Protein AF-A0A368F0H9-F1 (afdb_monomer_lite)

Organism: Ancylostoma caninum (NCBI:txid29170)

Structure (mmCIF, N/CA/C/O backbone):
data_AF-A0A368F0H9-F1
#
_entry.id   AF-A0A368F0H9-F1
#
loop_
_atom_site.group_PDB
_atom_site.id
_atom_site.type_symbol
_atom_site.label_atom_id
_atom_site.label_alt_id
_atom_site.label_comp_id
_atom_site.label_asym_id
_atom_site.label_entity_id
_atom_site.label_seq_id
_atom_site.pdbx_PDB_ins_code
_atom_site.Cartn_x
_atom_site.Cartn_y
_atom_site.Cartn_z
_atom_site.occupancy
_atom_site.B_iso_or_equiv
_atom_site.auth_seq_id
_atom_site.auth_comp_id
_atom_site.auth_asym_id
_atom_site.auth_atom_id
_atom_site.pdbx_PDB_model_num
ATOM 1 N N . MET A 1 1 ? 14.491 -7.327 9.688 1.00 48.50 1 MET A N 1
ATOM 2 C CA . MET A 1 1 ? 15.210 -6.227 9.022 1.00 48.50 1 MET A CA 1
ATOM 3 C C . MET A 1 1 ? 15.489 -6.594 7.571 1.00 48.50 1 MET A C 1
ATOM 5 O O . MET A 1 1 ? 16.505 -7.208 7.251 1.00 48.50 1 MET A O 1
ATOM 9 N N . LEU A 1 2 ? 14.533 -6.285 6.699 1.00 55.88 2 LEU A N 1
ATOM 10 C CA . LEU A 1 2 ? 14.723 -6.336 5.251 1.00 55.88 2 LEU A CA 1
ATOM 11 C C . LEU A 1 2 ? 15.634 -5.165 4.861 1.00 55.88 2 LEU A C 1
ATOM 13 O O . LEU A 1 2 ? 15.303 -4.008 5.097 1.00 55.88 2 LEU A O 1
ATOM 17 N N . THR A 1 3 ? 16.819 -5.449 4.330 1.00 60.78 3 THR A N 1
ATOM 18 C CA . THR A 1 3 ? 17.724 -4.408 3.835 1.00 60.78 3 THR A CA 1
ATOM 19 C C . THR A 1 3 ? 17.168 -3.821 2.544 1.00 60.78 3 THR A C 1
ATOM 21 O O . THR A 1 3 ? 16.956 -4.541 1.567 1.00 60.78 3 THR A O 1
ATOM 24 N N . PHE A 1 4 ? 16.941 -2.505 2.539 1.00 64.88 4 PHE A N 1
ATOM 25 C CA . PHE A 1 4 ? 16.486 -1.787 1.354 1.00 64.88 4 PHE A CA 1
ATOM 26 C C . PHE A 1 4 ? 17.506 -1.950 0.222 1.00 64.88 4 PHE A C 1
ATOM 28 O O . PHE A 1 4 ? 18.688 -1.653 0.427 1.00 64.88 4 PHE A O 1
ATOM 35 N N . PRO A 1 5 ? 17.096 -2.384 -0.979 1.00 68.62 5 PRO A N 1
ATOM 36 C CA . PRO A 1 5 ? 18.008 -2.373 -2.105 1.00 68.62 5 PRO A CA 1
ATOM 37 C C . PRO A 1 5 ? 18.309 -0.917 -2.479 1.00 68.62 5 PRO A C 1
ATOM 39 O O . PRO A 1 5 ? 17.407 -0.163 -2.846 1.00 68.62 5 PRO A O 1
ATOM 42 N N . GLU A 1 6 ? 19.579 -0.505 -2.421 1.00 73.88 6 GLU A N 1
ATOM 43 C CA . GLU A 1 6 ? 19.991 0.857 -2.802 1.00 73.88 6 GLU A CA 1
ATOM 44 C C . GLU A 1 6 ? 19.594 1.191 -4.252 1.00 73.88 6 GLU A C 1
ATOM 46 O O . GLU A 1 6 ? 19.230 2.332 -4.554 1.00 73.88 6 GLU A O 1
ATOM 51 N N . CYS A 1 7 ? 19.563 0.175 -5.128 1.00 80.88 7 CYS A N 1
ATOM 52 C CA . CYS A 1 7 ? 19.086 0.296 -6.506 1.00 80.88 7 CYS A CA 1
ATOM 53 C C . CYS A 1 7 ? 17.560 0.378 -6.664 1.00 80.88 7 CYS A C 1
ATOM 55 O O . CYS A 1 7 ? 17.089 0.556 -7.782 1.00 80.88 7 CYS A O 1
ATOM 57 N N . GLY A 1 8 ? 16.784 0.267 -5.582 1.00 82.94 8 GLY A N 1
ATOM 58 C CA . GLY A 1 8 ? 15.326 0.321 -5.621 1.00 82.94 8 GLY A CA 1
ATOM 59 C C . GLY A 1 8 ? 14.801 1.640 -6.168 1.00 82.94 8 GLY A C 1
ATOM 60 O O . GLY A 1 8 ? 15.169 2.706 -5.668 1.00 82.94 8 GLY A O 1
ATOM 61 N N . ASN A 1 9 ? 13.902 1.574 -7.150 1.00 89.50 9 ASN A N 1
ATOM 62 C CA . ASN A 1 9 ? 13.130 2.727 -7.597 1.00 89.50 9 ASN A CA 1
ATOM 63 C C . ASN A 1 9 ? 12.195 3.247 -6.488 1.00 89.50 9 ASN A C 1
ATOM 65 O O . ASN A 1 9 ? 12.054 2.650 -5.414 1.00 89.50 9 ASN A O 1
ATOM 69 N N . ARG A 1 10 ? 11.546 4.394 -6.722 1.00 90.44 10 ARG A N 1
ATOM 70 C CA . ARG A 1 10 ? 10.738 5.054 -5.682 1.00 90.44 10 ARG A CA 1
ATOM 71 C C . ARG A 1 10 ? 9.591 4.188 -5.170 1.00 90.44 10 ARG A C 1
ATOM 73 O O . ARG A 1 10 ? 9.346 4.199 -3.967 1.00 90.44 10 ARG A O 1
ATOM 80 N N . LEU A 1 11 ? 8.934 3.418 -6.040 1.00 91.94 11 LEU A N 1
ATOM 81 C CA . LEU A 1 11 ? 7.868 2.508 -5.621 1.00 91.94 11 LEU A CA 1
ATOM 82 C C . LEU A 1 11 ? 8.406 1.400 -4.709 1.00 91.94 11 LEU A C 1
ATOM 84 O O . LEU A 1 11 ? 7.828 1.154 -3.656 1.00 91.94 11 LEU A O 1
ATOM 88 N N . CYS A 1 12 ? 9.533 0.780 -5.063 1.00 90.19 12 CYS A N 1
ATOM 89 C CA . CYS A 1 12 ? 10.174 -0.234 -4.227 1.00 90.19 12 CYS A CA 1
ATOM 90 C C . CYS A 1 12 ? 10.530 0.315 -2.839 1.00 90.19 12 CYS A C 1
ATOM 92 O O . CYS A 1 12 ? 10.198 -0.302 -1.826 1.00 90.19 12 CYS A O 1
ATOM 94 N N . ARG A 1 13 ? 11.144 1.504 -2.775 1.00 88.69 13 ARG A N 1
ATOM 95 C CA . ARG A 1 13 ? 11.484 2.167 -1.503 1.00 88.69 13 ARG A CA 1
ATOM 96 C C . ARG A 1 13 ? 10.241 2.499 -0.678 1.00 88.69 13 ARG A C 1
ATOM 98 O O . ARG A 1 13 ? 10.260 2.337 0.536 1.00 88.69 13 ARG A O 1
ATOM 105 N N . LEU A 1 14 ? 9.165 2.931 -1.333 1.00 90.56 14 LEU A N 1
ATOM 106 C CA . LEU A 1 14 ? 7.903 3.257 -0.678 1.00 90.56 14 LEU A CA 1
ATOM 107 C C . LEU A 1 14 ? 7.203 2.019 -0.110 1.00 90.56 14 LEU A C 1
ATOM 109 O O . LEU A 1 14 ? 6.746 2.062 1.025 1.00 90.56 14 LEU A O 1
ATOM 113 N N . LEU A 1 15 ? 7.146 0.923 -0.871 1.00 91.00 15 LEU A N 1
ATOM 114 C CA . LEU A 1 15 ? 6.593 -0.353 -0.403 1.00 91.00 15 LEU A CA 1
ATOM 115 C C . LEU A 1 15 ? 7.370 -0.874 0.802 1.00 91.00 15 LEU A C 1
ATOM 117 O O . LEU A 1 15 ? 6.774 -1.282 1.787 1.00 91.00 15 LEU A O 1
ATOM 121 N N . ASN A 1 16 ? 8.695 -0.797 0.735 1.00 88.38 16 ASN A N 1
ATOM 122 C CA . ASN A 1 16 ? 9.588 -1.146 1.828 1.00 88.38 16 ASN A CA 1
ATOM 123 C C . ASN A 1 16 ? 9.327 -0.305 3.088 1.00 88.38 16 ASN A C 1
ATOM 125 O O . ASN A 1 16 ? 9.148 -0.869 4.161 1.00 88.38 16 ASN A O 1
ATOM 129 N N . ALA A 1 17 ? 9.244 1.022 2.961 1.00 88.19 17 ALA A N 1
ATOM 130 C CA . ALA A 1 17 ? 8.941 1.900 4.090 1.00 88.19 17 ALA A CA 1
ATOM 131 C C . ALA A 1 17 ? 7.550 1.620 4.686 1.00 88.19 17 ALA A C 1
ATOM 133 O O . ALA A 1 17 ? 7.419 1.504 5.899 1.00 88.19 17 ALA A O 1
ATOM 134 N N . ALA A 1 18 ? 6.526 1.449 3.840 1.00 89.62 18 ALA A N 1
ATOM 135 C CA . ALA A 1 18 ? 5.172 1.119 4.283 1.00 89.62 18 ALA A CA 1
ATOM 136 C C . ALA A 1 18 ? 5.109 -0.240 4.999 1.00 89.62 18 ALA A C 1
ATOM 138 O O . ALA A 1 18 ? 4.397 -0.381 5.990 1.00 89.62 18 ALA A O 1
ATOM 139 N N . TYR A 1 19 ? 5.871 -1.224 4.513 1.00 89.56 19 TYR A N 1
ATOM 140 C CA . TYR A 1 19 ? 5.983 -2.545 5.124 1.00 89.56 19 TYR A CA 1
ATOM 141 C C . TYR A 1 19 ? 6.637 -2.480 6.505 1.00 89.56 19 TYR A C 1
ATOM 143 O O . TYR A 1 19 ? 6.100 -3.023 7.467 1.00 89.56 19 TYR A O 1
ATOM 151 N N . THR A 1 20 ? 7.779 -1.793 6.608 1.00 87.12 20 THR A N 1
ATOM 152 C CA . THR A 1 20 ? 8.491 -1.587 7.874 1.00 87.12 20 THR A CA 1
ATOM 153 C C . THR A 1 20 ? 7.604 -0.870 8.890 1.00 87.12 20 THR A C 1
ATOM 155 O O . THR A 1 20 ? 7.439 -1.368 10.001 1.00 87.12 20 THR A O 1
ATOM 158 N N . ASP A 1 21 ? 6.962 0.235 8.502 1.00 87.00 21 ASP A N 1
ATOM 159 C CA . ASP A 1 21 ? 6.042 0.964 9.381 1.00 87.00 21 ASP A CA 1
ATOM 160 C C . ASP A 1 21 ? 4.907 0.056 9.888 1.00 87.00 21 ASP A C 1
ATOM 162 O O . ASP A 1 21 ? 4.601 0.044 11.080 1.00 87.00 21 ASP A O 1
ATOM 166 N N . ALA A 1 22 ? 4.300 -0.738 9.003 1.00 88.94 22 ALA A N 1
ATOM 167 C CA . ALA A 1 22 ? 3.158 -1.576 9.350 1.00 88.94 22 ALA A CA 1
ATOM 168 C C . ALA A 1 22 ? 3.509 -2.770 10.244 1.00 88.94 22 ALA A C 1
ATOM 170 O O . ALA A 1 22 ? 2.802 -3.018 11.221 1.00 88.94 22 ALA A O 1
ATOM 171 N N . PHE A 1 23 ? 4.571 -3.508 9.919 1.00 87.62 23 PHE A N 1
ATOM 172 C CA . PHE A 1 23 ? 4.855 -4.804 10.544 1.00 87.62 23 PHE A CA 1
ATOM 173 C C . PHE A 1 23 ? 6.021 -4.784 11.530 1.00 87.62 23 PHE A C 1
ATOM 175 O O . PHE A 1 23 ? 6.012 -5.570 12.475 1.00 87.62 23 PHE A O 1
ATOM 182 N N . GLU A 1 24 ? 7.008 -3.901 11.350 1.00 87.12 24 GLU A N 1
ATOM 183 C CA . GLU A 1 24 ? 8.104 -3.747 12.318 1.00 87.12 24 GLU A CA 1
ATOM 184 C C . GLU A 1 24 ? 7.734 -2.711 13.399 1.00 87.12 24 GLU A C 1
ATOM 186 O O . GLU A 1 24 ? 7.983 -2.948 14.580 1.00 87.12 24 GLU A O 1
ATOM 191 N N . GLU A 1 25 ? 7.067 -1.610 13.029 1.00 86.00 25 GLU A N 1
ATOM 192 C CA . GLU A 1 25 ? 6.699 -0.522 13.959 1.00 86.00 25 GLU A CA 1
ATOM 193 C C . GLU A 1 25 ? 5.232 -0.567 14.437 1.00 86.00 25 GLU A C 1
ATOM 195 O O . GLU A 1 25 ? 4.828 0.229 15.291 1.00 86.00 25 GLU A O 1
ATOM 200 N N . GLY A 1 26 ? 4.414 -1.480 13.898 1.00 85.62 26 GLY A N 1
ATOM 201 C CA . GLY A 1 26 ? 3.007 -1.655 14.284 1.00 85.62 26 GLY A CA 1
ATOM 202 C C . GLY A 1 26 ? 2.089 -0.486 13.901 1.00 85.62 26 GLY A C 1
ATOM 203 O O . GLY A 1 26 ? 1.054 -0.276 14.535 1.00 85.62 26 GLY A O 1
ATOM 204 N N . ARG A 1 27 ? 2.469 0.314 12.898 1.00 85.00 27 ARG A N 1
ATOM 205 C CA . ARG A 1 27 ? 1.725 1.490 12.426 1.00 85.00 27 ARG A CA 1
ATOM 206 C C . ARG A 1 27 ? 1.097 1.197 11.065 1.00 85.00 27 ARG A C 1
ATOM 208 O O . ARG A 1 27 ? 1.799 1.270 10.060 1.00 85.00 27 ARG A O 1
ATOM 215 N N . PRO A 1 28 ? -0.212 0.913 10.983 1.00 87.75 28 PRO A N 1
ATOM 216 C CA . PRO A 1 28 ? -0.820 0.530 9.717 1.00 87.75 28 PRO A CA 1
ATOM 217 C C . PRO A 1 28 ? -0.718 1.639 8.669 1.00 87.75 28 PRO A C 1
ATOM 219 O O . PRO A 1 28 ? -0.894 2.825 8.972 1.00 87.75 28 PRO A O 1
ATOM 222 N N . VAL A 1 29 ? -0.464 1.245 7.422 1.00 88.44 29 VAL A N 1
ATOM 223 C CA . VAL A 1 29 ? -0.229 2.169 6.306 1.00 88.44 29 VAL A CA 1
ATOM 224 C C . VAL A 1 29 ? -1.220 1.912 5.186 1.00 88.44 29 VAL A C 1
ATOM 226 O O . VAL A 1 29 ? -1.350 0.795 4.695 1.00 88.44 29 VAL A O 1
ATOM 229 N N . VAL A 1 30 ? -1.875 2.972 4.730 1.00 89.75 30 VAL A N 1
ATOM 230 C CA . VAL A 1 30 ? -2.687 2.977 3.517 1.00 89.75 30 VAL A CA 1
ATOM 231 C C . VAL A 1 30 ? -1.849 3.508 2.372 1.00 89.75 30 VAL A C 1
ATOM 233 O O . VAL A 1 30 ? -1.340 4.627 2.421 1.00 89.75 30 VAL A O 1
ATOM 236 N N . LEU A 1 31 ? -1.719 2.719 1.316 1.00 92.12 31 LEU A N 1
ATOM 237 C CA . LEU A 1 31 ? -0.992 3.087 0.116 1.00 92.12 31 LEU A CA 1
ATOM 238 C C . LEU A 1 31 ? -1.934 3.086 -1.087 1.00 92.12 31 LEU A C 1
ATOM 240 O O . LEU A 1 31 ? -2.506 2.062 -1.449 1.00 92.12 31 LEU A O 1
ATOM 244 N N . ILE A 1 32 ? -2.075 4.245 -1.722 1.00 92.12 32 ILE A N 1
ATOM 245 C CA . ILE A 1 32 ? -2.885 4.453 -2.921 1.00 92.12 32 ILE A CA 1
ATOM 246 C C . ILE A 1 32 ? -1.949 4.513 -4.127 1.00 92.12 32 ILE A C 1
ATOM 248 O O . ILE A 1 32 ? -1.212 5.479 -4.310 1.00 92.12 32 ILE A O 1
ATOM 252 N N . LEU A 1 33 ? -1.996 3.501 -4.982 1.00 94.25 33 LEU A N 1
ATOM 253 C CA . LEU A 1 33 ? -1.171 3.382 -6.177 1.00 94.25 33 LEU A CA 1
ATOM 254 C C . LEU A 1 33 ? -1.973 3.760 -7.427 1.00 94.25 33 LEU A C 1
ATOM 256 O O . LEU A 1 33 ? -3.008 3.160 -7.728 1.00 94.25 33 LEU A O 1
ATOM 260 N N . ARG A 1 34 ? -1.480 4.737 -8.193 1.00 94.00 34 ARG A N 1
ATOM 261 C CA . ARG A 1 34 ? -2.052 5.164 -9.480 1.00 94.00 34 ARG A CA 1
ATOM 262 C C . ARG A 1 34 ? -0.990 5.174 -10.568 1.00 94.00 34 ARG A C 1
ATOM 264 O O . ARG A 1 34 ? 0.141 5.574 -10.310 1.00 94.00 34 ARG A O 1
ATOM 271 N N . ARG A 1 35 ? -1.349 4.811 -11.805 1.00 92.88 35 ARG A N 1
ATOM 272 C CA . ARG A 1 35 ? -0.412 4.980 -12.927 1.00 92.88 35 ARG A CA 1
ATOM 273 C C . ARG A 1 35 ? -0.297 6.452 -13.300 1.00 92.88 35 ARG A C 1
ATOM 275 O O . ARG A 1 35 ? 0.801 6.991 -13.328 1.00 92.88 35 ARG A O 1
ATOM 282 N N . ARG A 1 36 ? -1.432 7.123 -13.498 1.00 90.94 36 ARG A N 1
ATOM 283 C CA . ARG A 1 36 ? -1.537 8.566 -13.753 1.00 90.94 36 ARG A CA 1
ATOM 284 C C . ARG A 1 36 ? -2.372 9.253 -12.685 1.00 90.94 36 ARG A C 1
ATOM 286 O O . ARG A 1 36 ? -3.256 8.655 -12.077 1.00 90.94 36 ARG A O 1
ATOM 293 N N . ARG A 1 37 ? -2.166 10.558 -12.499 1.00 83.62 37 ARG A N 1
ATOM 294 C CA . ARG A 1 37 ? -2.910 11.345 -11.496 1.00 83.62 37 ARG A CA 1
ATOM 295 C C . ARG A 1 37 ? -4.430 11.310 -11.714 1.00 83.62 37 ARG A C 1
ATOM 297 O O . ARG A 1 37 ? -5.186 11.277 -10.742 1.00 83.62 37 ARG A O 1
ATOM 304 N N . SER A 1 38 ? -4.864 11.314 -12.974 1.00 85.44 38 SER A N 1
ATOM 305 C CA . SER A 1 38 ? -6.273 11.280 -13.384 1.00 85.44 38 SER A CA 1
ATOM 306 C C . SER A 1 38 ? -6.893 9.880 -13.386 1.00 85.44 38 SER A C 1
ATOM 308 O O . SER A 1 38 ? -8.098 9.763 -13.626 1.00 85.44 38 SER A O 1
ATOM 310 N N . ASP A 1 39 ? -6.115 8.828 -13.114 1.00 84.75 39 ASP A N 1
ATOM 311 C CA . ASP A 1 39 ? -6.636 7.467 -13.140 1.00 84.75 39 ASP A CA 1
ATOM 312 C C . ASP A 1 39 ? -7.646 7.250 -12.018 1.00 84.75 39 ASP A C 1
ATOM 314 O O . ASP A 1 39 ? -7.379 7.486 -10.837 1.00 84.75 39 ASP A O 1
ATOM 318 N N . ARG A 1 40 ? -8.820 6.753 -12.413 1.00 79.62 40 ARG A N 1
ATOM 319 C CA . ARG A 1 40 ? -9.879 6.341 -11.486 1.00 79.62 40 ARG A CA 1
ATOM 320 C C . ARG A 1 40 ? -9.652 4.935 -10.931 1.00 79.62 40 ARG A C 1
ATOM 322 O O . ARG A 1 40 ? -10.193 4.614 -9.883 1.00 79.62 40 ARG A O 1
ATOM 329 N N . ASN A 1 41 ? -8.848 4.119 -11.616 1.00 85.44 41 ASN A N 1
ATOM 330 C CA . ASN A 1 41 ? -8.538 2.750 -11.213 1.00 85.44 41 ASN A CA 1
ATOM 331 C C . ASN A 1 41 ? -7.274 2.708 -10.338 1.00 85.44 41 ASN A C 1
ATOM 333 O O . ASN A 1 41 ? -6.211 2.254 -10.768 1.00 85.44 41 ASN A O 1
ATOM 337 N N . ALA A 1 42 ? -7.378 3.271 -9.135 1.00 90.19 42 ALA A N 1
ATOM 338 C CA . ALA A 1 42 ? -6.314 3.197 -8.142 1.00 90.19 42 ALA A CA 1
ATOM 339 C C . ALA A 1 42 ? -6.342 1.831 -7.441 1.00 90.19 42 ALA A C 1
ATOM 341 O O . ALA A 1 42 ? -7.418 1.358 -7.084 1.00 90.19 42 ALA A O 1
ATOM 342 N N . LEU A 1 43 ? -5.169 1.234 -7.222 1.00 92.62 43 LEU A N 1
ATOM 343 C CA . LEU A 1 43 ? -5.014 0.121 -6.283 1.00 92.62 43 LEU A CA 1
ATOM 344 C C . LEU A 1 43 ? -4.810 0.713 -4.888 1.00 92.62 43 LEU A C 1
ATOM 346 O O . LEU A 1 43 ? -3.954 1.577 -4.712 1.00 92.62 43 LEU A O 1
ATOM 350 N N . ILE A 1 44 ? -5.583 0.264 -3.911 1.00 91.38 44 ILE A N 1
ATOM 351 C CA . ILE A 1 44 ? -5.475 0.686 -2.517 1.00 91.38 44 ILE A CA 1
ATOM 352 C C . ILE A 1 44 ? -5.022 -0.506 -1.697 1.00 91.38 44 ILE A C 1
ATOM 354 O O . ILE A 1 44 ? -5.593 -1.587 -1.796 1.00 91.38 44 ILE A O 1
ATOM 358 N N . ILE A 1 45 ? -3.989 -0.306 -0.892 1.00 91.94 45 ILE A N 1
ATOM 359 C CA . ILE A 1 45 ? -3.399 -1.348 -0.062 1.00 91.94 45 ILE A CA 1
ATOM 360 C C . ILE A 1 45 ? -3.427 -0.865 1.378 1.00 91.94 45 ILE A C 1
ATOM 362 O O . ILE A 1 45 ? -2.922 0.217 1.663 1.00 91.94 45 ILE A O 1
ATOM 366 N N . LEU A 1 46 ? -3.992 -1.663 2.276 1.00 90.94 46 LEU A N 1
ATOM 367 C CA . LEU A 1 46 ? -3.798 -1.511 3.713 1.00 90.94 46 LEU A CA 1
ATOM 368 C C . LEU A 1 46 ? -2.727 -2.506 4.163 1.00 90.94 46 LEU A C 1
ATOM 370 O O . LEU A 1 46 ? -2.942 -3.713 4.064 1.00 90.94 46 LEU A O 1
ATOM 374 N N . PHE A 1 47 ? -1.599 -2.002 4.652 1.00 90.56 47 PHE A N 1
ATOM 375 C CA . PHE A 1 47 ? -0.574 -2.785 5.334 1.00 90.56 47 PHE A CA 1
ATOM 376 C C . PHE A 1 47 ? -0.796 -2.761 6.845 1.00 90.56 47 PHE A C 1
ATOM 378 O O . P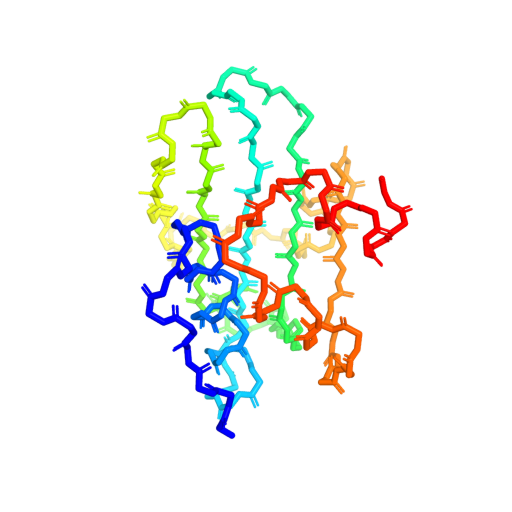HE A 1 47 ? -1.008 -1.691 7.421 1.00 90.56 47 PHE A O 1
ATOM 385 N N . GLY A 1 48 ? -0.676 -3.928 7.475 1.00 88.81 48 GLY A N 1
ATOM 386 C CA . GLY A 1 48 ? -0.840 -4.115 8.911 1.00 88.81 48 GLY A CA 1
ATOM 387 C C . GLY A 1 48 ? -2.293 -4.320 9.333 1.00 88.81 48 GLY A C 1
ATOM 388 O O . GLY A 1 48 ? -3.217 -4.409 8.516 1.00 88.81 48 GLY A O 1
ATOM 389 N N . GLU A 1 49 ? -2.491 -4.407 10.643 1.00 87.00 49 GLU A N 1
ATOM 390 C CA . GLU A 1 49 ? -3.819 -4.554 11.231 1.00 87.00 49 GLU A CA 1
ATOM 391 C C . GLU A 1 49 ? -4.620 -3.257 11.112 1.00 87.00 49 GLU A C 1
ATOM 393 O O . GLU A 1 49 ? -4.113 -2.161 11.360 1.00 87.00 49 GLU A O 1
ATOM 398 N N . ALA A 1 50 ? -5.893 -3.377 10.736 1.00 80.06 50 ALA A N 1
ATOM 399 C CA . ALA A 1 50 ? -6.780 -2.222 10.697 1.00 80.06 50 ALA A CA 1
ATOM 400 C C . ALA A 1 50 ? -6.957 -1.655 12.112 1.00 80.06 50 ALA A C 1
ATOM 402 O O . ALA A 1 50 ? -7.137 -2.403 13.075 1.00 80.06 50 ALA A O 1
ATOM 403 N N . LEU A 1 51 ? -6.921 -0.328 12.242 1.00 76.38 51 LEU A N 1
ATOM 404 C CA . LEU A 1 51 ? -7.199 0.307 13.525 1.00 76.38 51 LEU A CA 1
ATOM 405 C C . LEU A 1 51 ? -8.673 0.122 13.897 1.00 76.38 51 LEU A C 1
ATOM 407 O O . LEU A 1 51 ? -9.552 0.171 13.036 1.00 76.38 51 LEU A O 1
ATOM 411 N N . ALA A 1 52 ? -8.934 -0.048 15.194 1.00 73.31 52 ALA A N 1
ATOM 412 C CA . ALA A 1 52 ? -10.290 -0.136 15.717 1.00 73.31 52 ALA A CA 1
ATOM 413 C C . ALA A 1 52 ? -11.084 1.148 15.427 1.00 73.31 52 ALA A C 1
ATOM 415 O O . ALA A 1 52 ? -10.528 2.255 15.410 1.00 73.31 52 ALA A O 1
ATOM 416 N N . ASP A 1 53 ? -12.398 1.004 15.241 1.00 68.31 53 ASP A N 1
ATOM 417 C CA . ASP A 1 53 ? -13.280 2.105 14.840 1.00 68.31 53 ASP A CA 1
ATOM 418 C C . ASP A 1 53 ? -13.310 3.278 15.834 1.00 68.31 53 ASP A C 1
ATOM 420 O O . ASP A 1 53 ? -13.564 4.434 15.472 1.00 68.31 53 ASP A O 1
ATOM 424 N N . ASP A 1 54 ? -13.016 2.992 17.097 1.00 67.31 54 ASP A N 1
ATOM 425 C CA . ASP A 1 54 ? -13.004 3.933 18.209 1.00 67.31 54 ASP A CA 1
ATOM 426 C C . ASP A 1 54 ? -11.641 4.611 18.442 1.00 67.31 54 ASP A C 1
ATOM 428 O O . ASP A 1 54 ? -11.573 5.596 19.181 1.00 67.31 54 ASP A O 1
ATOM 432 N N . SER A 1 55 ? -10.574 4.179 17.761 1.00 66.00 55 SER A N 1
ATOM 433 C CA . SER A 1 55 ? -9.187 4.624 18.002 1.00 66.00 55 SER A CA 1
ATOM 434 C C . SER A 1 55 ? -8.880 6.081 17.611 1.00 66.00 55 SER A C 1
ATOM 436 O O . SER A 1 55 ? -7.754 6.549 17.768 1.00 66.00 55 SER A O 1
ATOM 438 N N . ARG A 1 56 ? -9.881 6.827 17.119 1.00 61.94 56 ARG A N 1
ATOM 439 C CA . ARG A 1 56 ? -9.794 8.216 16.611 1.00 61.94 56 ARG A CA 1
ATOM 440 C C . ARG A 1 56 ? -8.893 8.410 15.381 1.00 61.94 56 ARG A C 1
ATOM 442 O O . ARG A 1 56 ? -8.911 9.498 14.817 1.00 61.94 56 ARG A O 1
ATOM 449 N N . MET A 1 57 ? -8.195 7.372 14.926 1.00 62.38 57 MET A N 1
ATOM 450 C CA . MET A 1 57 ? -7.427 7.318 13.680 1.00 62.38 57 MET A CA 1
ATOM 451 C C . MET A 1 57 ? -7.852 6.075 12.893 1.00 62.38 57 MET A C 1
ATOM 453 O O . MET A 1 57 ? -8.127 5.041 13.481 1.00 62.38 57 MET A O 1
ATOM 457 N N . ARG A 1 58 ? -7.927 6.135 11.562 1.00 62.56 58 ARG A N 1
ATOM 458 C CA . ARG A 1 58 ? -8.271 4.948 10.746 1.00 62.56 58 ARG A CA 1
ATOM 459 C C . ARG A 1 58 ? -7.045 4.229 10.190 1.00 62.56 58 ARG A C 1
ATOM 461 O O . ARG A 1 58 ? -7.078 3.026 9.959 1.00 62.56 58 ARG A O 1
ATOM 468 N N . TYR A 1 59 ? -5.956 4.969 10.021 1.00 67.94 59 TYR A N 1
ATOM 469 C CA . TYR A 1 59 ? -4.657 4.489 9.573 1.00 67.94 59 TYR A CA 1
ATOM 470 C C . TYR A 1 59 ? -3.553 5.309 10.247 1.00 67.94 59 TYR A C 1
ATOM 472 O O . TYR A 1 59 ? -3.775 6.469 10.595 1.00 67.94 59 TYR A O 1
ATOM 480 N N .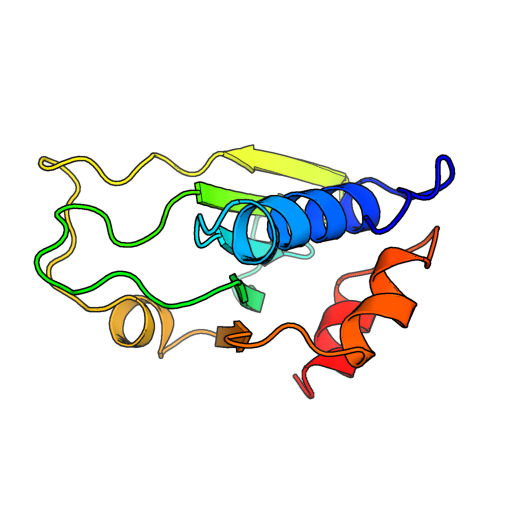 GLY A 1 60 ? -2.368 4.721 10.427 1.00 65.38 60 GLY A N 1
ATOM 481 C CA . GLY A 1 60 ? -1.192 5.436 10.923 1.00 65.38 60 G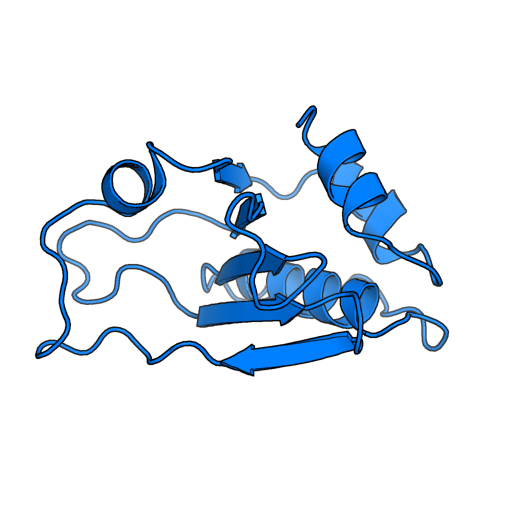LY A CA 1
ATOM 482 C C . GLY A 1 60 ? -0.653 6.413 9.878 1.00 65.38 60 GLY A C 1
ATOM 483 O O . GLY A 1 60 ? -0.450 7.585 10.179 1.00 65.38 60 GLY A O 1
ATOM 484 N N . ASN A 1 61 ? -0.507 5.953 8.631 1.00 78.31 61 ASN A N 1
ATOM 485 C CA . ASN A 1 61 ? -0.057 6.759 7.491 1.00 78.31 61 ASN A CA 1
ATOM 486 C C . ASN A 1 61 ? -0.947 6.514 6.262 1.00 78.31 61 ASN A C 1
ATOM 488 O O . ASN A 1 61 ? -1.349 5.381 6.020 1.00 78.31 61 ASN A O 1
ATOM 492 N N . CYS A 1 62 ? -1.228 7.546 5.458 1.00 85.12 62 CYS A N 1
ATOM 493 C CA . CYS A 1 62 ? -1.848 7.385 4.136 1.00 85.12 62 CYS A CA 1
ATOM 494 C C . CYS A 1 62 ? -1.029 8.109 3.073 1.00 85.12 62 CYS A C 1
ATOM 496 O O . CYS A 1 62 ? -0.780 9.314 3.161 1.00 85.12 62 CYS A O 1
ATOM 498 N N . LEU A 1 63 ? -0.588 7.356 2.074 1.00 89.50 63 LEU A N 1
ATOM 499 C CA . LEU A 1 63 ? 0.337 7.803 1.044 1.00 89.50 63 LEU A CA 1
ATOM 500 C C . LEU A 1 63 ? -0.266 7.515 -0.328 1.00 89.50 63 LEU A C 1
ATOM 502 O O . LEU A 1 63 ? -0.863 6.466 -0.549 1.00 89.50 63 LEU A O 1
ATOM 506 N N . MET A 1 64 ? -0.083 8.430 -1.272 1.00 90.81 64 MET A N 1
ATOM 507 C CA . MET A 1 64 ? -0.415 8.213 -2.677 1.00 90.81 64 MET A CA 1
ATOM 508 C C . MET A 1 64 ? 0.858 8.195 -3.511 1.00 90.81 64 MET A C 1
ATOM 510 O O . MET A 1 64 ? 1.677 9.098 -3.393 1.00 90.81 64 MET A O 1
ATOM 514 N N . PHE A 1 65 ? 0.987 7.219 -4.402 1.00 94.31 65 PHE A N 1
ATOM 515 C CA . PHE A 1 65 ? 2.052 7.141 -5.395 1.00 94.31 65 PHE A CA 1
ATOM 516 C C . PHE A 1 65 ? 1.482 7.217 -6.812 1.00 94.31 65 PHE A C 1
ATOM 518 O O . PHE A 1 65 ? 0.505 6.536 -7.135 1.00 94.31 65 PHE A O 1
ATOM 525 N N . VAL A 1 66 ? 2.111 8.033 -7.659 1.00 93.69 66 VAL A N 1
ATOM 526 C CA . VAL A 1 66 ? 1.786 8.171 -9.084 1.00 93.69 66 VAL A CA 1
ATOM 527 C C . VAL A 1 66 ? 2.978 7.712 -9.922 1.00 93.69 66 VAL A C 1
ATOM 529 O O . VAL A 1 66 ? 3.999 8.398 -9.958 1.00 93.69 66 VAL A O 1
ATOM 532 N N . GLU A 1 67 ? 2.834 6.577 -10.611 1.00 94.38 67 GLU A N 1
ATOM 533 C CA . GLU A 1 67 ? 3.912 5.900 -11.354 1.00 94.38 67 GLU A CA 1
ATOM 534 C C . GLU A 1 67 ? 4.470 6.735 -12.512 1.00 94.38 67 GLU A C 1
ATOM 536 O O . GLU A 1 67 ? 5.683 6.798 -12.663 1.00 94.38 67 GLU A O 1
ATOM 541 N N . GLU A 1 68 ? 3.621 7.436 -13.276 1.00 92.81 68 GLU A N 1
ATOM 542 C CA . GLU A 1 68 ? 4.008 8.221 -14.466 1.00 92.81 68 GLU A CA 1
ATOM 543 C C . GLU A 1 68 ? 5.171 9.187 -14.209 1.00 92.81 68 GLU A C 1
ATOM 545 O O . GLU A 1 68 ? 6.027 9.364 -15.071 1.00 92.81 68 GLU A O 1
ATOM 550 N N . ASN A 1 69 ? 5.204 9.792 -13.020 1.00 91.62 69 ASN A N 1
ATOM 551 C CA . ASN A 1 69 ? 6.223 10.767 -12.629 1.00 91.62 69 ASN A CA 1
ATOM 552 C C . ASN A 1 69 ? 7.013 10.320 -11.385 1.00 91.62 69 ASN A C 1
ATOM 554 O O . ASN A 1 69 ? 7.785 11.098 -10.822 1.00 91.62 69 ASN A O 1
ATOM 558 N N . GLU A 1 70 ? 6.760 9.097 -10.917 1.00 90.56 70 GLU A N 1
ATOM 559 C CA . GLU A 1 70 ? 7.235 8.545 -9.650 1.00 90.56 70 GLU A CA 1
ATOM 560 C C . GLU A 1 70 ? 7.083 9.506 -8.450 1.00 90.56 70 GLU A C 1
ATOM 562 O O . GLU A 1 70 ? 8.008 9.686 -7.653 1.00 90.56 70 GLU A O 1
ATOM 567 N N . ILE A 1 71 ? 5.940 10.184 -8.324 1.00 89.56 71 ILE A N 1
ATOM 568 C CA . ILE A 1 71 ? 5.709 11.156 -7.241 1.00 89.56 71 ILE A CA 1
ATOM 569 C C . ILE A 1 71 ? 4.930 10.498 -6.106 1.00 89.56 71 ILE A C 1
ATOM 571 O O . ILE A 1 71 ? 3.908 9.855 -6.346 1.00 89.56 71 ILE A O 1
ATOM 575 N N . THR A 1 72 ? 5.383 10.732 -4.873 1.00 89.62 72 THR A N 1
ATOM 576 C CA . THR A 1 72 ? 4.677 10.352 -3.646 1.00 89.62 72 THR A CA 1
ATOM 577 C C . THR A 1 72 ? 4.083 11.587 -2.976 1.00 89.62 72 THR A C 1
ATOM 579 O O . THR A 1 72 ? 4.754 12.610 -2.842 1.00 89.62 72 THR A O 1
ATOM 582 N N . TYR A 1 73 ? 2.839 11.480 -2.523 1.00 84.88 73 TYR A N 1
ATOM 583 C CA . TYR A 1 73 ? 2.134 12.496 -1.753 1.00 84.88 73 TYR A CA 1
ATOM 584 C C . TYR A 1 73 ? 1.720 11.913 -0.408 1.00 84.88 73 TYR A C 1
ATOM 586 O O . TYR A 1 73 ? 1.155 10.820 -0.356 1.00 84.88 73 TYR A O 1
ATOM 594 N N . THR A 1 74 ? 1.938 12.659 0.670 1.00 81.19 74 THR A N 1
ATOM 595 C CA . THR A 1 74 ? 1.259 12.379 1.935 1.00 81.19 74 THR A CA 1
ATOM 596 C C . THR A 1 74 ? -0.184 12.833 1.791 1.00 81.19 74 THR A C 1
ATOM 598 O O . THR A 1 74 ? -0.447 14.002 1.498 1.00 81.19 74 THR A O 1
ATOM 601 N N . MET A 1 75 ? -1.121 11.904 1.944 1.00 77.81 75 MET A N 1
ATOM 602 C CA . MET A 1 75 ? -2.533 12.254 2.005 1.00 77.81 75 MET A CA 1
ATOM 603 C C . MET A 1 75 ? -2.806 12.914 3.353 1.00 77.81 75 MET A C 1
ATOM 605 O O . MET A 1 75 ? -2.150 12.597 4.345 1.00 77.81 75 MET A O 1
ATOM 609 N N . VAL A 1 76 ? -3.742 13.866 3.376 1.00 62.03 76 VAL A N 1
ATOM 610 C CA . VAL A 1 76 ? -4.074 14.618 4.593 1.00 62.03 76 VAL A CA 1
ATOM 611 C C . VAL A 1 76 ? -4.331 13.622 5.736 1.00 62.03 76 VAL A C 1
ATOM 613 O O . VAL A 1 76 ? -5.145 12.709 5.558 1.00 62.03 76 VAL A O 1
ATOM 616 N N . PRO A 1 77 ? -3.627 13.750 6.878 1.00 56.75 77 PRO A N 1
ATOM 617 C CA . PRO A 1 77 ? -3.881 12.916 8.045 1.00 56.75 77 PRO A CA 1
ATOM 618 C C . PRO A 1 77 ? -5.358 13.014 8.428 1.00 56.75 77 PRO A C 1
ATOM 620 O O . PRO A 1 77 ? -5.913 14.115 8.431 1.00 56.75 77 PRO A O 1
ATOM 623 N N . GLN A 1 78 ? -6.004 11.892 8.752 1.00 56.69 78 GLN A N 1
ATOM 624 C CA . GLN A 1 78 ? -7.328 11.982 9.360 1.00 56.69 78 GLN A CA 1
ATOM 625 C C . GLN A 1 78 ? -7.174 12.606 10.749 1.00 56.69 78 GLN A C 1
ATOM 627 O O . GLN A 1 78 ? -6.479 12.073 11.612 1.00 56.69 78 GLN A O 1
ATOM 632 N N . THR A 1 79 ? -7.789 13.770 10.934 1.00 56.06 79 THR A N 1
ATOM 633 C CA . THR A 1 79 ? -7.914 14.466 12.215 1.00 56.06 79 THR A CA 1
ATOM 634 C C . THR A 1 79 ? -9.328 14.242 12.752 1.00 56.06 79 THR A C 1
ATOM 636 O O . THR A 1 79 ? -10.200 13.762 12.026 1.00 56.06 79 THR A O 1
ATOM 639 N N . GLU A 1 80 ? -9.605 14.613 14.008 1.00 56.19 80 GLU A N 1
ATOM 640 C CA . GLU A 1 80 ? -10.985 14.569 14.527 1.00 56.19 80 GLU A CA 1
ATOM 641 C C . GLU A 1 80 ? -11.969 15.381 13.655 1.00 56.19 80 GLU A C 1
ATOM 643 O O . GLU A 1 80 ? -13.142 15.030 13.572 1.00 56.19 80 GLU A O 1
ATOM 648 N N . GLU A 1 81 ? -11.486 16.411 12.953 1.00 54.94 81 GLU A N 1
ATOM 649 C CA . GLU A 1 81 ? -12.275 17.291 12.081 1.00 54.94 81 GLU A CA 1
ATOM 650 C C . GLU A 1 81 ? -12.574 16.688 10.698 1.00 54.94 81 GLU A C 1
ATOM 652 O O . GLU A 1 81 ? -13.597 17.008 10.095 1.00 54.94 81 GLU A O 1
ATOM 657 N N . THR A 1 82 ? -11.702 15.815 10.181 1.00 59.09 82 THR A N 1
ATOM 658 C CA . THR A 1 82 ? -11.855 15.151 8.870 1.00 59.09 82 THR A CA 1
ATOM 659 C C . THR A 1 82 ? -12.287 13.690 8.996 1.00 59.09 82 THR A C 1
ATOM 661 O O . THR A 1 82 ? -12.255 12.938 8.019 1.00 59.09 82 THR A O 1
ATOM 664 N N . LYS A 1 83 ? -12.699 13.282 10.202 1.00 59.12 83 LYS A N 1
ATOM 665 C CA . LYS A 1 83 ? -13.054 11.908 10.548 1.00 59.12 83 LYS A CA 1
ATOM 666 C C . LYS A 1 83 ? -14.235 11.413 9.707 1.00 59.12 83 LYS A C 1
ATOM 668 O O . LYS A 1 83 ? -15.359 11.891 9.851 1.00 59.12 83 LYS A O 1
ATOM 673 N N . SER A 1 84 ? -13.988 10.401 8.878 1.00 60.75 84 SER A N 1
ATOM 674 C CA . SER A 1 84 ? -15.058 9.589 8.294 1.00 60.75 84 SER A CA 1
ATOM 675 C C . SER A 1 84 ? -15.621 8.631 9.349 1.00 60.75 84 SER A C 1
ATOM 677 O O . SER A 1 84 ? -14.887 8.089 10.184 1.00 60.75 84 SER A O 1
ATOM 679 N N . THR A 1 85 ? -16.939 8.425 9.328 1.00 59.97 85 THR A N 1
ATOM 680 C CA . THR A 1 85 ? -17.604 7.424 10.180 1.00 59.97 85 THR A CA 1
ATOM 681 C C . THR A 1 85 ? -17.559 6.024 9.574 1.00 59.97 85 THR A C 1
ATOM 683 O O . THR A 1 85 ? -17.664 5.059 10.325 1.00 59.97 85 THR A O 1
ATOM 686 N N . GLU A 1 86 ? -17.318 5.912 8.267 1.00 62.88 86 GLU A N 1
ATOM 687 C CA . GLU A 1 86 ? -17.180 4.640 7.553 1.00 62.88 86 GLU A CA 1
ATOM 688 C C . GLU A 1 86 ? -15.864 3.943 7.946 1.00 62.88 86 GLU A C 1
ATOM 690 O O . GLU A 1 86 ? -14.840 4.598 8.181 1.00 62.88 86 GLU A O 1
ATOM 695 N N . ALA A 1 87 ? -15.887 2.613 8.064 1.00 65.75 87 ALA A N 1
ATOM 696 C CA . ALA A 1 87 ? -14.670 1.827 8.264 1.00 65.75 87 ALA A CA 1
ATOM 697 C C . ALA A 1 87 ? -13.793 1.868 7.001 1.00 65.75 87 ALA A C 1
ATOM 699 O O . ALA A 1 87 ? -14.294 2.067 5.900 1.00 65.75 87 ALA A O 1
ATOM 700 N N . ILE A 1 88 ? -12.483 1.629 7.113 1.00 70.06 88 ILE A N 1
ATOM 701 C CA . ILE A 1 88 ? -11.575 1.697 5.952 1.00 70.06 88 ILE A CA 1
ATOM 702 C C . ILE A 1 88 ? -11.969 0.724 4.829 1.00 70.06 88 ILE A C 1
ATOM 704 O O . ILE A 1 88 ? -11.900 1.055 3.643 1.00 70.06 88 ILE A O 1
ATOM 708 N N . HIS A 1 89 ? -12.439 -0.465 5.207 1.00 68.00 89 HIS A N 1
ATOM 709 C CA . HIS A 1 89 ? -12.961 -1.456 4.274 1.00 68.00 89 HIS A CA 1
ATOM 710 C C . HIS A 1 89 ? -14.244 -0.978 3.598 1.00 68.00 89 HIS A C 1
ATOM 712 O O . HIS A 1 89 ? -14.474 -1.368 2.465 1.00 68.00 89 HIS A O 1
ATOM 718 N N . GLU A 1 90 ? -15.048 -0.131 4.244 1.00 70.12 90 GLU A N 1
ATOM 719 C CA . GLU A 1 90 ? -16.258 0.470 3.669 1.00 70.12 90 GLU A CA 1
ATOM 720 C C . GLU A 1 90 ? -15.914 1.662 2.765 1.00 70.12 90 GLU A C 1
ATOM 722 O O . GLU A 1 90 ? -16.383 1.717 1.626 1.00 70.12 90 GLU A O 1
ATOM 727 N N . GLU A 1 91 ? -15.024 2.549 3.225 1.00 72.88 91 GLU A N 1
ATOM 728 C CA . GLU A 1 91 ? -14.539 3.726 2.491 1.00 72.88 91 GLU A CA 1
ATOM 729 C C . GLU A 1 91 ? -13.932 3.314 1.140 1.00 72.88 91 GLU A C 1
ATOM 731 O O . GLU A 1 91 ? -14.183 3.935 0.101 1.00 72.88 91 GLU A O 1
ATOM 736 N N . PHE A 1 92 ? -13.175 2.212 1.132 1.00 75.38 92 PHE A N 1
ATOM 737 C CA . PHE A 1 92 ? -12.499 1.705 -0.059 1.00 75.38 92 PHE A CA 1
ATOM 738 C C . PHE A 1 92 ? -13.148 0.465 -0.686 1.00 75.38 92 PHE A C 1
ATOM 740 O O . PHE A 1 92 ? -12.652 0.007 -1.714 1.00 75.38 92 PHE A O 1
ATOM 747 N N . ALA A 1 93 ? -14.284 -0.036 -0.176 1.00 70.06 93 ALA A N 1
ATOM 748 C CA . ALA A 1 93 ? -14.979 -1.221 -0.718 1.00 70.06 93 ALA A CA 1
ATOM 749 C C . ALA A 1 93 ? -15.306 -1.110 -2.213 1.00 70.06 93 ALA A C 1
ATOM 751 O O . ALA A 1 93 ? -15.418 -2.113 -2.916 1.00 70.06 93 ALA A O 1
ATOM 752 N N . ARG A 1 94 ? -15.515 0.116 -2.703 1.00 73.31 94 ARG A N 1
ATOM 753 C CA . ARG A 1 94 ? -15.867 0.397 -4.106 1.00 73.31 94 ARG A CA 1
ATOM 754 C C . ARG A 1 94 ? -14.653 0.503 -5.026 1.00 73.31 94 ARG A C 1
ATOM 756 O O . ARG A 1 94 ? -14.820 0.726 -6.225 1.00 73.31 94 ARG A O 1
ATOM 763 N N . LEU A 1 95 ? -13.453 0.410 -4.468 1.00 82.00 95 LEU A N 1
ATOM 764 C CA . LEU A 1 95 ? -12.188 0.521 -5.172 1.00 82.00 95 LEU A CA 1
ATOM 765 C C . LEU A 1 95 ? -11.466 -0.820 -5.143 1.00 82.00 95 LEU A C 1
ATOM 767 O O . LEU A 1 95 ? -11.858 -1.764 -4.457 1.00 82.00 95 LEU A O 1
ATOM 771 N N . ASP A 1 96 ? -10.399 -0.908 -5.924 1.00 87.44 96 ASP A N 1
ATOM 772 C CA . ASP A 1 96 ? -9.556 -2.086 -5.918 1.00 87.44 96 ASP A CA 1
ATOM 773 C C . ASP A 1 96 ? -8.700 -2.101 -4.647 1.00 87.44 96 ASP A C 1
ATOM 775 O O . ASP A 1 96 ? -7.603 -1.551 -4.609 1.00 87.44 96 ASP A O 1
ATOM 779 N N . PHE A 1 97 ? -9.275 -2.653 -3.581 1.00 88.25 97 PHE A N 1
ATOM 780 C CA . PHE A 1 97 ? -8.719 -2.651 -2.234 1.00 88.25 97 PHE A CA 1
ATOM 781 C C . PHE A 1 97 ? -8.149 -4.019 -1.853 1.00 88.25 97 PHE A C 1
ATOM 783 O O . PHE A 1 97 ? -8.852 -5.030 -1.947 1.00 88.25 97 PHE A O 1
ATOM 790 N N . ALA A 1 98 ? -6.911 -4.045 -1.366 1.00 89.62 98 ALA A N 1
ATOM 791 C CA . ALA A 1 98 ? -6.245 -5.216 -0.812 1.00 89.62 98 ALA A CA 1
ATOM 792 C C . ALA A 1 98 ? -5.815 -4.960 0.640 1.00 89.62 98 ALA A C 1
ATOM 794 O O . ALA A 1 98 ? -5.253 -3.913 0.955 1.00 89.62 98 ALA A O 1
ATOM 795 N N . HIS A 1 99 ? -6.045 -5.935 1.520 1.00 89.38 99 HIS A N 1
ATOM 796 C CA . HIS A 1 99 ? -5.615 -5.880 2.918 1.00 89.38 99 HIS A CA 1
ATOM 797 C C . HIS A 1 99 ? -4.532 -6.926 3.167 1.00 89.38 99 HIS A C 1
ATOM 799 O O . HIS A 1 99 ? -4.719 -8.108 2.888 1.00 89.38 99 HIS A O 1
ATOM 805 N N . VAL A 1 100 ? -3.399 -6.464 3.683 1.00 88.50 100 VAL A N 1
ATOM 806 C CA . VAL A 1 100 ? -2.218 -7.248 4.022 1.00 88.50 100 VAL A CA 1
ATOM 807 C C . VAL A 1 100 ? -2.071 -7.215 5.542 1.00 88.50 100 VAL A C 1
ATOM 809 O O . VAL A 1 100 ? -1.450 -6.309 6.087 1.00 88.50 100 VAL A O 1
ATOM 812 N N . ALA A 1 101 ? -2.701 -8.166 6.231 1.00 82.81 101 ALA A N 1
ATOM 813 C CA . ALA A 1 101 ? -2.734 -8.196 7.698 1.00 82.81 101 ALA A CA 1
ATOM 814 C C . ALA A 1 101 ? -1.522 -8.911 8.329 1.00 82.81 101 ALA A C 1
ATOM 816 O O . ALA A 1 101 ? -1.174 -8.639 9.471 1.00 82.81 101 ALA A O 1
ATOM 817 N N . GLY A 1 102 ? -0.845 -9.797 7.587 1.00 77.19 102 GLY A N 1
ATOM 818 C CA . GLY A 1 102 ? 0.295 -10.574 8.083 1.00 77.19 102 GLY A CA 1
ATOM 819 C C . GLY A 1 102 ? 1.607 -10.278 7.355 1.00 77.19 102 GLY A C 1
ATOM 820 O O . GLY A 1 102 ? 1.599 -9.923 6.175 1.00 77.19 102 GLY A O 1
ATOM 821 N N . ASP A 1 103 ? 2.719 -10.484 8.066 1.00 67.06 103 ASP A N 1
ATOM 822 C CA . ASP A 1 103 ? 4.068 -10.576 7.495 1.00 67.06 103 ASP A CA 1
ATOM 823 C C . ASP A 1 103 ? 4.138 -11.859 6.653 1.00 67.06 103 ASP A C 1
ATOM 825 O O . ASP A 1 103 ? 4.207 -12.969 7.186 1.00 67.06 103 ASP A O 1
ATOM 829 N N . ASP A 1 104 ? 4.017 -11.711 5.333 1.00 69.12 104 ASP A N 1
ATOM 830 C CA . ASP A 1 104 ? 4.078 -12.825 4.391 1.00 69.12 104 ASP A CA 1
ATOM 831 C C . ASP A 1 104 ? 5.324 -12.715 3.505 1.00 69.12 104 ASP A C 1
ATOM 833 O O . ASP A 1 104 ? 5.637 -11.676 2.915 1.00 69.12 104 ASP A O 1
ATOM 837 N N . ILE A 1 105 ? 6.015 -13.847 3.360 1.00 64.44 105 ILE A N 1
ATOM 838 C CA . ILE A 1 105 ? 7.247 -14.012 2.584 1.00 64.44 105 ILE A CA 1
ATOM 839 C C . ILE A 1 105 ? 7.069 -13.638 1.105 1.00 64.44 105 ILE A C 1
ATOM 841 O O . ILE A 1 105 ? 8.048 -13.371 0.403 1.00 64.44 105 ILE A O 1
ATOM 845 N N . THR A 1 106 ? 5.823 -13.588 0.630 1.00 73.50 106 THR A N 1
ATOM 846 C CA . THR A 1 106 ? 5.429 -13.185 -0.724 1.00 73.50 106 THR A CA 1
ATOM 847 C C . THR A 1 106 ? 5.901 -11.770 -1.078 1.00 73.50 106 THR A C 1
ATOM 849 O O . THR A 1 106 ? 6.396 -11.549 -2.192 1.00 73.50 106 THR A O 1
ATOM 852 N N . TRP A 1 107 ? 5.903 -10.841 -0.117 1.00 79.88 107 TRP A N 1
ATOM 853 C CA . TRP A 1 107 ? 6.392 -9.471 -0.317 1.00 79.88 107 TRP A CA 1
ATOM 854 C C . TRP A 1 107 ? 7.890 -9.397 -0.569 1.00 79.88 107 TRP A C 1
ATOM 856 O O . TRP A 1 107 ? 8.363 -8.506 -1.273 1.00 79.88 107 TRP A O 1
ATOM 866 N N . ALA A 1 108 ? 8.649 -10.366 -0.064 1.00 77.19 108 ALA A N 1
ATOM 867 C CA . ALA A 1 108 ? 10.102 -10.332 -0.093 1.00 77.19 108 ALA A CA 1
ATOM 868 C C . ALA A 1 108 ? 10.668 -10.275 -1.527 1.00 77.19 108 ALA A C 1
ATOM 870 O O . ALA A 1 108 ? 11.751 -9.733 -1.746 1.00 77.19 108 ALA A O 1
ATOM 871 N N . SER A 1 109 ? 9.944 -10.814 -2.514 1.00 77.25 109 SER A N 1
ATOM 872 C CA . SER A 1 109 ? 10.317 -10.730 -3.933 1.00 77.25 109 SER A CA 1
ATOM 873 C C . SER A 1 109 ? 10.197 -9.305 -4.490 1.00 77.25 109 SER A C 1
ATOM 875 O O . SER A 1 109 ? 11.121 -8.814 -5.136 1.00 77.25 109 SER A O 1
ATOM 877 N N . LEU A 1 110 ? 9.101 -8.618 -4.170 1.00 80.69 110 LEU A N 1
ATOM 878 C CA . LEU A 1 110 ? 8.818 -7.242 -4.571 1.00 80.69 110 LEU A CA 1
ATOM 879 C C . LEU A 1 110 ? 9.708 -6.233 -3.846 1.00 80.69 110 LEU A C 1
ATOM 881 O O . LEU A 1 110 ? 10.238 -5.322 -4.476 1.00 80.69 110 LEU A O 1
ATOM 885 N N . LEU A 1 111 ? 9.939 -6.438 -2.549 1.00 79.31 111 LEU A N 1
ATOM 886 C CA . LEU A 1 111 ? 10.779 -5.564 -1.728 1.00 79.31 111 LEU A CA 1
ATOM 887 C C . LEU A 1 111 ? 12.263 -5.605 -2.126 1.00 79.31 111 LEU A C 1
ATOM 889 O O . LEU A 1 111 ? 12.999 -4.664 -1.838 1.00 79.31 111 LEU A O 1
ATOM 893 N N . ARG A 1 112 ? 12.701 -6.665 -2.818 1.00 80.12 112 ARG A N 1
ATOM 894 C CA . ARG A 1 112 ? 14.057 -6.794 -3.379 1.00 80.12 112 ARG A CA 1
ATOM 895 C C . ARG A 1 112 ? 14.153 -6.425 -4.860 1.00 80.12 112 ARG A C 1
ATOM 897 O O . ARG A 1 112 ? 15.259 -6.388 -5.394 1.00 80.12 112 ARG A O 1
ATOM 904 N N . ASN A 1 113 ? 13.032 -6.170 -5.536 1.00 82.06 113 ASN A N 1
ATOM 905 C CA . ASN A 1 113 ? 13.036 -5.812 -6.949 1.00 82.06 113 ASN A CA 1
ATOM 906 C C . ASN A 1 113 ? 13.439 -4.340 -7.119 1.00 82.06 113 ASN A C 1
ATOM 908 O O . ASN A 1 113 ? 12.726 -3.441 -6.671 1.00 82.06 113 ASN A O 1
ATOM 912 N N . CYS A 1 114 ? 14.566 -4.086 -7.791 1.00 83.88 114 CYS A N 1
ATOM 913 C CA . CYS A 1 114 ? 15.039 -2.722 -8.010 1.00 83.88 114 CYS A CA 1
ATOM 914 C C . CYS A 1 114 ? 14.170 -1.911 -8.987 1.00 83.88 114 CYS A C 1
ATOM 916 O O . CYS A 1 114 ? 14.153 -0.684 -8.909 1.00 83.88 114 CYS A O 1
ATOM 918 N N . GLU A 1 115 ? 13.372 -2.572 -9.829 1.00 88.88 115 GLU A N 1
ATOM 919 C C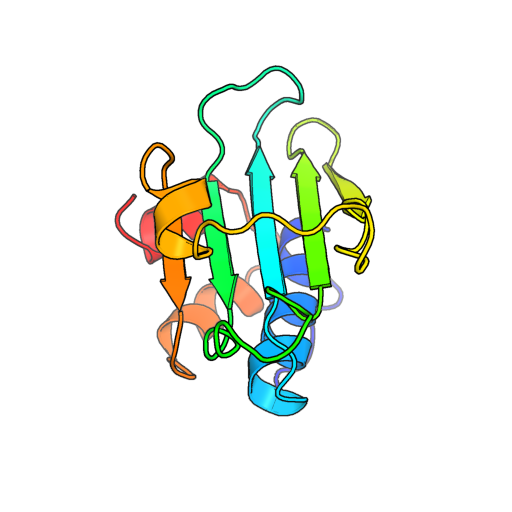A . GLU A 1 115 ? 12.506 -1.945 -10.833 1.00 88.88 115 GLU A CA 1
ATOM 920 C C . GLU A 1 115 ? 11.038 -2.347 -10.639 1.00 88.88 115 GLU A C 1
ATOM 922 O O . GLU A 1 115 ? 10.400 -2.927 -11.516 1.00 88.88 115 GLU A O 1
ATOM 927 N N . CYS A 1 116 ? 10.491 -2.052 -9.460 1.00 90.31 116 CYS A N 1
ATOM 928 C CA . CYS A 1 116 ? 9.107 -2.376 -9.125 1.00 90.31 116 CYS A CA 1
ATOM 929 C C . CYS A 1 116 ? 8.100 -1.490 -9.880 1.00 90.31 116 CYS A C 1
ATOM 931 O O . CYS A 1 116 ? 8.213 -0.262 -9.864 1.00 90.31 116 CYS A O 1
ATOM 933 N N . LYS A 1 117 ? 7.073 -2.100 -10.478 1.00 93.69 117 LYS A N 1
ATOM 934 C CA . LYS A 1 117 ? 5.927 -1.417 -11.098 1.00 93.69 117 LYS A CA 1
ATOM 935 C C . LYS A 1 117 ? 4.629 -1.725 -10.363 1.00 93.69 117 LYS A C 1
ATOM 937 O O . LYS A 1 117 ? 4.474 -2.776 -9.744 1.00 93.69 117 LYS A O 1
ATOM 942 N N . ILE A 1 118 ? 3.625 -0.862 -10.514 1.00 93.81 118 ILE A N 1
ATOM 943 C CA . ILE A 1 118 ? 2.276 -1.093 -9.969 1.00 93.81 118 ILE A CA 1
ATOM 944 C C . ILE A 1 118 ? 1.688 -2.409 -10.503 1.00 93.81 118 ILE A C 1
ATOM 946 O O . ILE A 1 118 ? 0.962 -3.091 -9.784 1.00 93.81 118 ILE A O 1
ATOM 950 N N . SER A 1 119 ? 2.003 -2.795 -11.746 1.00 93.62 119 SER A N 1
ATOM 951 C CA . SER A 1 119 ? 1.594 -4.095 -12.300 1.00 93.62 119 SER A CA 1
ATOM 952 C C . SER A 1 119 ? 2.149 -5.280 -11.520 1.00 93.62 119 SER A C 1
ATOM 954 O O . SER A 1 119 ? 1.461 -6.287 -11.403 1.00 93.62 119 SER A O 1
ATOM 956 N N . ASP A 1 120 ? 3.359 -5.158 -10.981 1.00 93.25 120 ASP A N 1
ATOM 957 C CA . ASP A 1 120 ? 4.010 -6.234 -10.235 1.00 93.25 120 ASP A CA 1
ATOM 958 C C . ASP A 1 120 ? 3.323 -6.403 -8.875 1.00 93.25 120 ASP A C 1
ATOM 960 O O . ASP A 1 120 ? 3.030 -7.519 -8.453 1.00 93.25 120 ASP A O 1
ATOM 964 N N . VAL A 1 121 ? 2.969 -5.283 -8.234 1.00 92.62 121 VAL A N 1
ATOM 965 C CA . VAL A 1 121 ? 2.185 -5.266 -6.988 1.00 92.62 121 VAL A CA 1
ATOM 966 C C . VAL A 1 121 ? 0.790 -5.857 -7.204 1.00 92.62 121 VAL A C 1
ATOM 968 O O . VAL A 1 121 ? 0.335 -6.678 -6.413 1.00 92.62 121 VAL A O 1
ATOM 971 N N . ARG A 1 122 ? 0.118 -5.486 -8.300 1.00 92.31 122 ARG A N 1
ATOM 972 C CA . ARG A 1 122 ? -1.180 -6.060 -8.691 1.00 92.31 122 ARG A CA 1
ATOM 973 C C . ARG A 1 122 ? -1.100 -7.569 -8.898 1.00 92.31 122 ARG A C 1
ATOM 975 O O . ARG A 1 122 ? -1.916 -8.299 -8.345 1.00 92.31 122 ARG A O 1
ATOM 982 N N . ALA A 1 123 ? -0.082 -8.030 -9.625 1.00 91.38 123 ALA A N 1
ATOM 983 C CA . ALA A 1 123 ? 0.143 -9.449 -9.864 1.00 91.38 123 ALA A CA 1
ATOM 984 C C . ALA A 1 123 ? 0.372 -10.223 -8.556 1.00 91.38 123 ALA A C 1
ATOM 986 O O . ALA A 1 123 ? -0.196 -11.301 -8.396 1.00 91.38 123 ALA A O 1
ATOM 987 N N . LEU A 1 124 ? 1.132 -9.662 -7.604 1.00 89.56 124 LEU A N 1
ATOM 988 C CA . LEU A 1 124 ? 1.326 -10.269 -6.282 1.00 89.56 124 LEU A CA 1
ATOM 989 C C . LEU A 1 124 ? 0.003 -10.428 -5.521 1.00 89.56 124 LEU A C 1
ATOM 991 O O . LEU A 1 124 ? -0.223 -11.447 -4.877 1.00 89.56 124 LEU A O 1
ATOM 995 N N . LEU A 1 125 ? -0.871 -9.426 -5.609 1.00 88.75 125 LEU A N 1
ATOM 996 C CA . LEU A 1 125 ? -2.146 -9.379 -4.889 1.00 88.75 125 LEU A CA 1
ATOM 997 C C . LEU A 1 125 ? -3.300 -10.087 -5.620 1.00 88.75 125 LEU A C 1
ATOM 999 O O . LEU A 1 125 ? -4.407 -10.146 -5.083 1.00 88.75 125 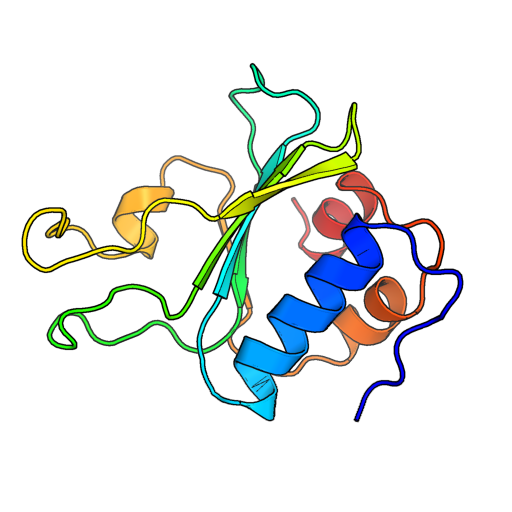LEU A O 1
ATOM 1003 N N . GLY A 1 126 ? -3.072 -10.588 -6.839 1.00 86.12 126 GLY A N 1
ATOM 1004 C CA . GLY A 1 126 ? -4.112 -11.175 -7.687 1.00 86.12 126 GLY A CA 1
ATOM 1005 C C . GLY A 1 126 ? -5.181 -10.170 -8.140 1.00 86.12 126 GLY A C 1
ATOM 1006 O O . GLY A 1 126 ? -6.364 -10.514 -8.152 1.00 86.12 126 GLY A O 1
ATOM 1007 N N . ARG A 1 127 ? -4.778 -8.932 -8.464 1.00 79.50 127 ARG A N 1
ATOM 1008 C CA . ARG A 1 127 ? -5.639 -7.795 -8.855 1.00 79.50 127 ARG A CA 1
ATOM 1009 C C . ARG A 1 127 ? -5.344 -7.249 -10.254 1.00 79.50 127 ARG A C 1
ATOM 1011 O O . ARG A 1 127 ? -4.292 -7.589 -10.833 1.00 79.50 127 ARG A O 1
#

Sequence (127 aa):
MLTFPECGNRLCRLLNAAYTDAFEEGRPVVLILRRRRSDRNALIILFGEALADDSRMRYGNCLMFVEENEITYTMVPQTEETKSTEAIHEEFARLDFAHVAGDDITWASLLRNCECKISDVRALLGR

pLDDT: mean 80.65, std 11.81, range [48.5, 94.38]

Secondary structure (DSSP, 8-state):
-PPPPTT--HHHHHHHHHHIIIIIS---EEEEEESSTT-S--EEEEES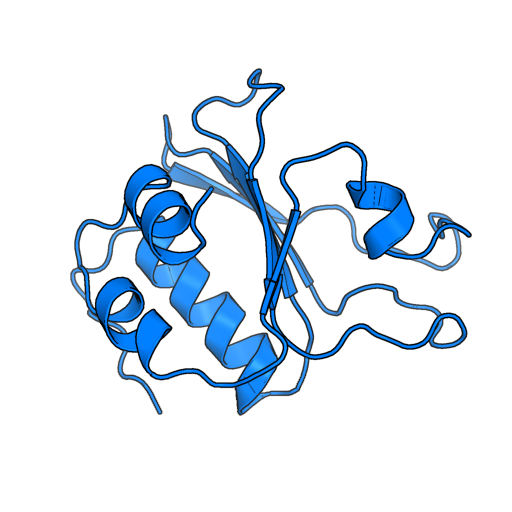PPPPTTSS-S-SEEEEEEGGGTEEEEPPPPPTTS--SS-HHHHSTTSEEEEE-S--TTHHHHHT-TT--HHHHHHHHT-

Foldseek 3Di:
DQDQDPLADLVLVVLVVQQCCAAVVVFKEWEWEEQAPPDPQIAIEIGADADDLPPQFGGRFYWYAHNPVRDIDTDPGRHNVNDDSDHPCRVCVVHNYDYHHDDDCLCSVSNNDSDHDPVVVCVSRVD

Radius of gyration: 14.1 Å; chains: 1; bounding box: 38×31×33 Å